Protein AF-K1E0R7-F1 (afdb_monomer)

Sequence (135 aa):
MTDTAAACTSALRDEGREVHLMALSPGPDPLARRALRAVEATDGLLLLTAPGLLARLDPRGGTLADAGTALRYKGISTGVVLAADPTTPGTLHAVALHSEVLRHRELPLLGTLALSAGPQGLSWLLPEEWETMTA

Solvent-accessible surface area (backbone atoms only — not comparable to full-atom values): 8083 Å² total; per-residue (Å²): 115,74,62,58,60,51,51,54,48,49,56,43,42,76,73,70,42,57,66,47,80,44,78,56,67,68,44,87,58,58,38,42,60,54,50,49,54,51,51,76,73,45,82,71,46,76,47,79,44,58,100,39,61,78,40,62,27,18,86,87,54,37,20,56,57,52,24,46,34,48,39,40,77,71,71,40,93,60,68,41,71,47,78,39,41,79,72,45,88,64,37,68,58,50,50,55,52,50,51,51,57,28,55,76,54,74,34,47,73,78,48,73,46,78,49,75,75,57,76,79,61,40,64,89,77,48,69,84,77,64,75,75,77,81,120

Secondary structure (DSSP, 8-state):
-HHHHHHHHHHHHHTT--EEEEE----SS-HHHHHHHHHHT-SSEEEEE-S-TT---STT---HHHHHHHHHHTT----EEEEE-TTSTTHHHHHHHHHHHHHHTT--EEEEEE---SGGGGTTTS-GGGTTS--

Mean predicted aligned error: 8.51 Å

pLDDT: mean 83.47, std 16.07, range [41.0, 95.56]

Organism: NCBI:txid1210046

Structure (mmCIF, N/CA/C/O backbone):
data_AF-K1E0R7-F1
#
_entry.id   AF-K1E0R7-F1
#
loop_
_atom_site.group_PDB
_atom_site.id
_atom_site.type_symbol
_atom_site.label_atom_id
_atom_site.label_alt_id
_atom_site.label_comp_id
_atom_site.label_asym_id
_atom_site.label_entity_id
_atom_site.label_seq_id
_atom_site.pdbx_PDB_ins_code
_atom_site.Cartn_x
_atom_site.Cartn_y
_atom_site.Cartn_z
_atom_site.occupancy
_atom_site.B_iso_or_equiv
_atom_site.auth_seq_id
_atom_site.auth_comp_id
_atom_site.auth_asym_id
_atom_site.auth_atom_id
_atom_site.pdbx_PDB_model_num
ATOM 1 N N . MET A 1 1 ? 10.903 10.984 -4.744 1.00 47.94 1 MET A N 1
ATOM 2 C CA . MET A 1 1 ? 9.773 10.244 -4.126 1.00 47.94 1 MET A CA 1
ATOM 3 C C . MET A 1 1 ? 9.406 10.734 -2.724 1.00 47.94 1 MET A C 1
ATOM 5 O O . MET A 1 1 ? 8.218 10.771 -2.436 1.00 47.94 1 MET A O 1
ATOM 9 N N . THR A 1 2 ? 10.359 11.133 -1.8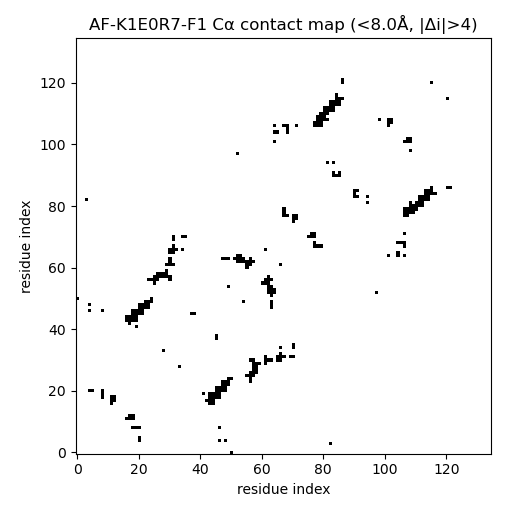66 1.00 52.03 2 THR A N 1
ATOM 10 C CA . THR A 1 2 ? 10.078 11.732 -0.536 1.00 52.03 2 THR A CA 1
ATOM 11 C C . THR A 1 2 ? 9.177 12.971 -0.615 1.00 52.03 2 THR A C 1
ATOM 13 O O . THR A 1 2 ? 8.356 13.194 0.268 1.00 52.03 2 THR A O 1
ATOM 16 N N . ASP A 1 3 ? 9.270 13.709 -1.721 1.00 66.25 3 ASP A N 1
ATOM 17 C CA . ASP A 1 3 ? 8.495 14.925 -1.978 1.00 66.25 3 ASP A CA 1
ATOM 18 C C . ASP A 1 3 ? 6.977 14.695 -2.048 1.00 66.25 3 ASP A C 1
ATOM 20 O O . ASP A 1 3 ? 6.193 15.449 -1.484 1.00 66.25 3 ASP A O 1
ATOM 24 N N . THR A 1 4 ? 6.528 13.609 -2.683 1.00 72.19 4 THR A N 1
ATOM 25 C CA . THR A 1 4 ? 5.094 13.377 -2.921 1.00 72.19 4 THR A CA 1
ATOM 26 C C . THR A 1 4 ? 4.343 13.024 -1.649 1.00 72.19 4 THR A C 1
ATOM 28 O O . THR A 1 4 ? 3.246 13.524 -1.413 1.00 72.19 4 THR A O 1
ATOM 31 N N . ALA A 1 5 ? 4.927 12.154 -0.822 1.00 76.25 5 ALA A N 1
ATOM 32 C CA . ALA A 1 5 ? 4.306 11.757 0.434 1.00 76.25 5 ALA A CA 1
ATOM 33 C C . ALA A 1 5 ? 4.241 12.946 1.406 1.00 76.25 5 ALA A C 1
ATOM 35 O O . ALA A 1 5 ? 3.229 13.128 2.081 1.00 76.25 5 ALA A O 1
ATOM 36 N N . ALA A 1 6 ? 5.278 13.791 1.421 1.00 78.00 6 ALA A N 1
ATOM 37 C CA . ALA A 1 6 ? 5.287 15.035 2.183 1.00 78.00 6 ALA A CA 1
ATOM 38 C C . ALA A 1 6 ? 4.220 16.025 1.681 1.00 78.00 6 ALA A C 1
ATOM 40 O O . ALA A 1 6 ? 3.448 16.533 2.492 1.00 78.00 6 ALA A O 1
ATOM 41 N N . ALA A 1 7 ? 4.102 16.223 0.364 1.00 80.62 7 ALA A N 1
ATOM 42 C CA . ALA A 1 7 ? 3.083 17.087 -0.234 1.00 80.62 7 ALA A CA 1
ATOM 43 C C . ALA A 1 7 ? 1.652 16.604 0.063 1.00 80.62 7 ALA A C 1
ATOM 45 O O . ALA A 1 7 ? 0.815 17.398 0.485 1.00 80.62 7 ALA A O 1
ATOM 46 N N . CYS A 1 8 ? 1.382 15.298 -0.064 1.00 79.19 8 CYS A N 1
ATOM 47 C CA . CYS A 1 8 ? 0.083 14.720 0.304 1.00 79.19 8 CYS A CA 1
ATOM 48 C C . CYS A 1 8 ? -0.217 14.922 1.793 1.00 79.19 8 CYS A C 1
ATOM 50 O O . CYS A 1 8 ? -1.336 15.265 2.160 1.00 79.19 8 CYS A O 1
ATOM 52 N N . THR A 1 9 ? 0.789 14.737 2.651 1.00 85.12 9 THR A N 1
ATOM 53 C CA . THR A 1 9 ? 0.643 14.956 4.095 1.00 85.12 9 THR A CA 1
ATOM 54 C C . THR A 1 9 ? 0.320 16.418 4.402 1.00 85.12 9 THR A C 1
ATOM 56 O O . THR A 1 9 ? -0.544 16.674 5.233 1.00 85.12 9 THR A O 1
ATOM 59 N N . SER A 1 10 ? 0.978 17.369 3.729 1.00 84.38 10 SER A N 1
ATOM 60 C CA . SER A 1 10 ? 0.691 18.801 3.878 1.00 84.38 10 SER A CA 1
ATOM 61 C C . SER A 1 10 ? -0.739 19.124 3.462 1.00 84.38 10 SER A C 1
ATOM 63 O O . SER A 1 10 ? -1.488 19.656 4.269 1.00 84.38 10 SER A O 1
ATOM 65 N N . ALA A 1 11 ? -1.147 18.710 2.258 1.00 85.75 11 ALA A N 1
ATOM 66 C CA . ALA A 1 11 ? -2.484 18.987 1.737 1.00 85.75 11 ALA A CA 1
ATOM 67 C C . ALA A 1 11 ? -3.592 18.438 2.652 1.00 85.75 11 ALA A C 1
ATOM 69 O O . ALA A 1 11 ? -4.563 19.127 2.946 1.00 85.75 11 ALA A O 1
ATOM 70 N N . LEU A 1 12 ? -3.425 17.217 3.170 1.00 86.56 12 LEU A N 1
ATOM 71 C CA . LEU A 1 12 ? -4.405 16.628 4.083 1.00 86.56 12 LEU A CA 1
ATOM 72 C C . LEU A 1 12 ? -4.444 17.340 5.443 1.00 86.56 12 LEU A C 1
ATOM 74 O O . LEU A 1 12 ? -5.511 17.458 6.045 1.00 86.56 12 LEU A O 1
ATOM 78 N N . ARG A 1 13 ? -3.301 17.830 5.933 1.00 89.25 13 ARG A N 1
ATOM 79 C CA . ARG A 1 13 ? -3.253 18.638 7.160 1.00 89.25 13 ARG A CA 1
ATOM 80 C C . ARG A 1 13 ? -3.910 19.999 6.972 1.00 89.25 13 ARG A C 1
ATOM 82 O O . ARG A 1 13 ? -4.595 20.446 7.887 1.00 89.25 13 ARG A O 1
ATOM 89 N N . ASP A 1 14 ? -3.763 20.610 5.800 1.00 91.00 14 ASP A N 1
ATOM 90 C CA . ASP A 1 14 ? -4.430 21.870 5.457 1.00 91.00 14 ASP A CA 1
ATOM 91 C C . ASP A 1 14 ? -5.963 21.706 5.420 1.00 91.00 14 ASP A C 1
ATOM 93 O O . ASP A 1 14 ? -6.699 22.620 5.787 1.00 91.00 14 ASP A O 1
ATOM 97 N N . GLU A 1 15 ? -6.460 20.508 5.092 1.00 91.25 15 GLU A N 1
ATOM 98 C CA . GLU A 1 15 ? -7.877 20.124 5.226 1.00 91.25 15 GLU A CA 1
ATOM 99 C C . GLU A 1 15 ? -8.309 19.801 6.675 1.00 91.25 15 GLU A C 1
ATOM 101 O O . GLU A 1 15 ? -9.442 19.374 6.916 1.00 91.25 15 GLU A O 1
ATOM 106 N N . GLY A 1 16 ? -7.421 19.969 7.659 1.00 89.12 16 GLY A N 1
ATOM 107 C CA . GLY A 1 16 ? -7.689 19.682 9.068 1.00 89.12 16 GLY A CA 1
ATOM 108 C C . GLY A 1 16 ? -7.712 18.190 9.414 1.00 89.12 16 GLY A C 1
ATOM 109 O O . GLY A 1 16 ? -8.248 17.814 10.458 1.00 89.12 16 GLY A O 1
ATOM 110 N N . ARG A 1 17 ? -7.160 17.314 8.560 1.00 88.81 17 ARG A N 1
ATOM 111 C CA . ARG A 1 17 ? -7.029 15.882 8.867 1.00 88.81 17 ARG A CA 1
ATOM 112 C C . ARG A 1 17 ? -5.796 15.632 9.726 1.00 88.81 17 ARG A C 1
ATOM 114 O O . ARG A 1 17 ? -4.698 16.097 9.422 1.00 88.81 17 ARG A O 1
ATOM 121 N N . GLU A 1 18 ? -5.958 14.807 10.754 1.00 91.62 18 GLU A N 1
ATOM 122 C CA . GLU A 1 18 ? -4.819 14.253 11.476 1.00 91.62 18 GLU A CA 1
ATOM 123 C C . GLU A 1 18 ? -4.140 13.183 10.612 1.00 91.62 18 GLU A C 1
ATOM 125 O O . GLU A 1 18 ? -4.711 12.121 10.341 1.00 91.62 18 GLU A O 1
ATOM 130 N N . VAL A 1 19 ? -2.937 13.505 10.126 1.00 91.62 19 VAL A N 1
ATOM 131 C CA . VAL A 1 19 ? -2.157 12.639 9.237 1.00 91.62 19 VAL A CA 1
ATOM 132 C C . VAL A 1 19 ? -0.734 12.481 9.742 1.00 91.62 19 VAL A C 1
ATOM 134 O O . VAL A 1 19 ? -0.017 13.460 9.991 1.00 91.62 19 VAL A O 1
ATOM 137 N N . HIS A 1 20 ? -0.304 11.227 9.803 1.00 91.44 20 HIS A N 1
ATOM 138 C CA . HIS A 1 20 ? 1.028 10.805 10.203 1.00 91.44 20 HIS A CA 1
ATOM 139 C C . HIS A 1 20 ? 1.728 10.165 9.009 1.00 91.44 20 HIS A C 1
ATOM 141 O O . HIS A 1 20 ? 1.163 9.310 8.334 1.00 91.44 20 HIS A O 1
ATOM 147 N N . LEU A 1 21 ? 2.959 10.586 8.727 1.00 90.12 21 LEU A N 1
ATOM 148 C CA . LEU A 1 21 ? 3.772 10.033 7.646 1.00 90.12 21 LEU A CA 1
ATOM 149 C C . LEU A 1 21 ? 4.892 9.187 8.242 1.00 90.12 21 LEU A C 1
ATOM 151 O O . LEU A 1 21 ? 5.687 9.681 9.03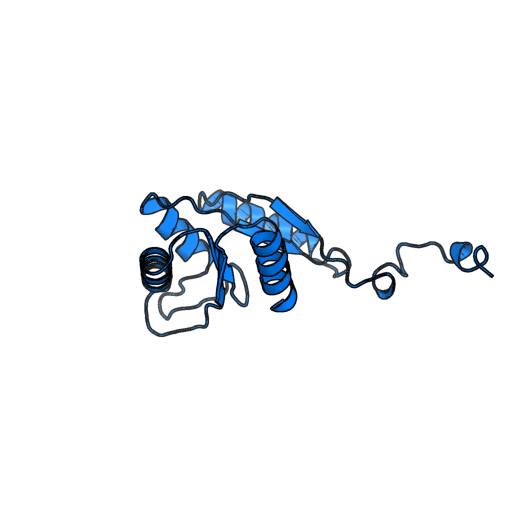9 1.00 90.12 21 LEU A O 1
ATOM 155 N N . MET A 1 22 ? 4.997 7.935 7.804 1.00 91.06 22 MET A N 1
ATOM 156 C CA . MET A 1 22 ? 6.066 7.032 8.209 1.00 91.06 22 MET A CA 1
ATOM 157 C C . MET A 1 22 ? 6.762 6.429 6.989 1.00 91.06 22 MET A C 1
ATOM 159 O O . MET A 1 22 ? 6.166 5.704 6.190 1.00 91.06 22 MET A O 1
ATOM 163 N N . ALA A 1 23 ? 8.063 6.696 6.878 1.00 89.69 23 ALA A N 1
ATOM 164 C CA . ALA A 1 23 ? 8.928 6.038 5.911 1.00 89.69 23 ALA A CA 1
ATOM 165 C C . ALA A 1 23 ? 9.421 4.694 6.460 1.00 89.69 23 ALA A C 1
ATOM 167 O O . ALA A 1 23 ? 10.053 4.616 7.514 1.00 89.69 23 ALA A O 1
ATOM 168 N N . LEU A 1 24 ? 9.130 3.623 5.730 1.00 87.62 24 LEU A N 1
ATOM 169 C CA . LEU A 1 24 ? 9.527 2.267 6.062 1.00 87.62 24 LEU A CA 1
ATOM 170 C C . LEU A 1 24 ? 10.847 1.932 5.372 1.00 87.62 24 LEU A C 1
ATOM 172 O O . LEU A 1 24 ? 10.932 1.830 4.149 1.00 87.62 24 LEU A O 1
ATOM 176 N N . SER A 1 25 ? 11.866 1.703 6.192 1.00 87.94 25 SER A N 1
ATOM 177 C CA . SER A 1 25 ? 13.162 1.184 5.754 1.00 87.94 25 SER A CA 1
ATOM 178 C C . SER A 1 25 ? 13.261 -0.326 5.991 1.00 87.94 25 SER A C 1
ATOM 180 O O . SER A 1 25 ? 12.585 -0.836 6.901 1.00 87.94 25 SER A O 1
ATOM 182 N N . PRO A 1 26 ? 14.116 -1.042 5.233 1.00 92.38 26 PRO A N 1
ATOM 183 C CA . PRO A 1 26 ? 14.451 -2.429 5.523 1.00 92.38 26 PRO A CA 1
ATOM 184 C C . PRO A 1 26 ? 14.877 -2.610 6.982 1.00 92.38 26 PRO A C 1
ATOM 186 O O . PRO A 1 26 ? 15.612 -1.788 7.526 1.00 92.38 26 PRO A O 1
ATOM 189 N N . GLY A 1 27 ? 14.399 -3.667 7.629 1.00 90.88 27 GLY A N 1
ATOM 190 C CA . GLY A 1 27 ? 14.710 -3.945 9.028 1.00 90.88 27 GLY A CA 1
ATOM 191 C C . GLY A 1 27 ? 14.539 -5.422 9.374 1.00 90.88 27 GLY A C 1
ATOM 192 O O . GLY A 1 27 ? 13.996 -6.170 8.570 1.00 90.88 27 GLY A O 1
ATOM 193 N N . PRO A 1 28 ? 15.001 -5.859 10.556 1.00 91.81 28 PRO A N 1
ATOM 194 C CA . PRO A 1 28 ? 15.011 -7.277 10.928 1.00 91.81 28 PRO A CA 1
ATOM 195 C C . PRO A 1 28 ? 13.619 -7.825 11.284 1.00 91.81 28 PRO A C 1
ATOM 197 O O . PRO A 1 28 ? 13.366 -9.021 11.147 1.00 91.81 28 PRO A O 1
ATOM 200 N N . ASP A 1 29 ? 12.715 -6.955 11.735 1.00 93.69 29 ASP A N 1
ATOM 201 C CA . ASP A 1 29 ? 11.366 -7.316 12.165 1.00 93.69 29 ASP A CA 1
ATOM 202 C C . ASP A 1 29 ? 10.402 -7.480 10.978 1.00 93.69 29 ASP A C 1
ATOM 204 O O . ASP A 1 29 ? 10.452 -6.666 10.051 1.00 93.69 29 ASP A O 1
ATOM 208 N N . PRO A 1 30 ? 9.440 -8.427 11.046 1.00 94.62 30 PRO A N 1
ATOM 209 C CA . PRO A 1 30 ? 8.399 -8.568 10.034 1.00 94.62 30 PRO A CA 1
ATOM 210 C C . PRO A 1 30 ? 7.660 -7.253 9.777 1.00 94.62 30 PRO A C 1
ATOM 212 O O . PRO A 1 30 ? 7.135 -6.625 10.707 1.00 94.62 30 PRO A O 1
ATOM 215 N N . LEU A 1 31 ? 7.562 -6.864 8.508 1.00 94.56 31 LEU A N 1
ATOM 216 C CA . LEU A 1 31 ? 7.021 -5.572 8.109 1.00 94.56 31 LEU A CA 1
ATOM 217 C C . LEU A 1 31 ? 5.560 -5.397 8.532 1.00 94.56 31 LEU A C 1
ATOM 219 O O . LEU A 1 31 ? 5.202 -4.351 9.065 1.00 94.56 31 LEU A O 1
ATOM 223 N N . ALA A 1 32 ? 4.737 -6.438 8.387 1.00 93.19 32 ALA A N 1
ATOM 224 C CA . ALA A 1 32 ? 3.342 -6.422 8.827 1.00 93.19 32 ALA A CA 1
ATOM 225 C C . ALA A 1 32 ? 3.199 -6.089 10.324 1.00 93.19 32 ALA A C 1
ATOM 227 O O . ALA A 1 32 ? 2.307 -5.341 10.715 1.00 93.19 32 ALA A O 1
ATOM 228 N N . ARG A 1 33 ? 4.109 -6.592 11.173 1.00 94.56 33 ARG A N 1
ATOM 229 C CA . ARG A 1 33 ? 4.103 -6.294 12.614 1.00 94.56 33 ARG A CA 1
ATOM 230 C C . ARG A 1 33 ? 4.520 -4.852 12.889 1.00 94.56 33 ARG A C 1
ATOM 232 O O . ARG A 1 33 ? 3.966 -4.218 13.779 1.00 94.56 33 ARG A O 1
ATOM 239 N N . ARG A 1 34 ? 5.495 -4.331 12.142 1.00 94.38 34 ARG A N 1
ATOM 240 C CA . ARG A 1 34 ? 5.909 -2.924 12.241 1.00 94.38 34 ARG A CA 1
ATOM 241 C C . ARG A 1 34 ? 4.779 -1.985 11.821 1.00 94.38 34 ARG A C 1
ATOM 243 O O . ARG A 1 34 ? 4.511 -1.038 12.546 1.00 94.38 34 ARG A O 1
ATOM 250 N N . ALA A 1 35 ? 4.099 -2.288 10.716 1.00 94.44 35 ALA A N 1
ATOM 251 C CA . ALA A 1 35 ? 2.949 -1.525 10.243 1.00 94.44 35 ALA A CA 1
ATOM 252 C C . ALA A 1 35 ? 1.789 -1.557 11.248 1.00 94.44 35 ALA A C 1
ATOM 254 O O . ALA A 1 35 ? 1.225 -0.512 11.544 1.00 94.44 35 ALA A O 1
ATOM 255 N N . LEU A 1 36 ? 1.486 -2.722 11.834 1.00 94.81 36 LEU A N 1
ATOM 256 C CA . LEU A 1 36 ? 0.452 -2.831 12.865 1.00 94.81 36 LEU A CA 1
ATOM 257 C C . LEU A 1 36 ? 0.771 -1.963 14.089 1.00 94.81 36 LEU A C 1
ATOM 259 O O . LEU A 1 36 ? -0.066 -1.170 14.493 1.00 94.81 36 LEU A O 1
ATOM 263 N N . ARG A 1 37 ? 1.999 -2.046 14.619 1.00 94.50 37 ARG A N 1
ATOM 264 C CA . ARG A 1 37 ? 2.429 -1.204 15.750 1.00 94.50 37 ARG A CA 1
ATOM 265 C C . ARG A 1 37 ? 2.364 0.288 15.429 1.00 94.50 37 ARG A C 1
ATOM 267 O O . ARG A 1 37 ? 2.048 1.084 16.300 1.00 94.50 37 ARG A O 1
ATOM 274 N N . ALA A 1 38 ? 2.680 0.663 14.191 1.00 93.44 38 ALA A N 1
ATOM 275 C CA . ALA A 1 38 ? 2.572 2.046 13.749 1.00 93.44 38 ALA A CA 1
ATOM 276 C C . ALA A 1 38 ? 1.114 2.522 13.744 1.00 93.44 38 ALA A C 1
ATOM 278 O O . ALA A 1 38 ? 0.843 3.609 14.239 1.00 93.44 38 ALA A O 1
ATOM 279 N N . VAL A 1 39 ? 0.185 1.699 13.243 1.00 94.56 39 VAL A N 1
ATOM 280 C CA . VAL A 1 39 ? -1.252 2.008 13.282 1.00 94.56 39 VAL A CA 1
ATOM 281 C C . VAL A 1 39 ? -1.764 2.080 14.721 1.00 94.56 39 VAL A C 1
ATOM 283 O O . VAL A 1 39 ? -2.467 3.020 15.052 1.00 94.56 39 VAL A O 1
ATOM 286 N N . GLU A 1 40 ? -1.379 1.146 15.593 1.00 93.88 40 GLU A N 1
ATOM 287 C CA . GLU A 1 40 ? -1.775 1.156 17.014 1.00 93.88 40 GLU A CA 1
A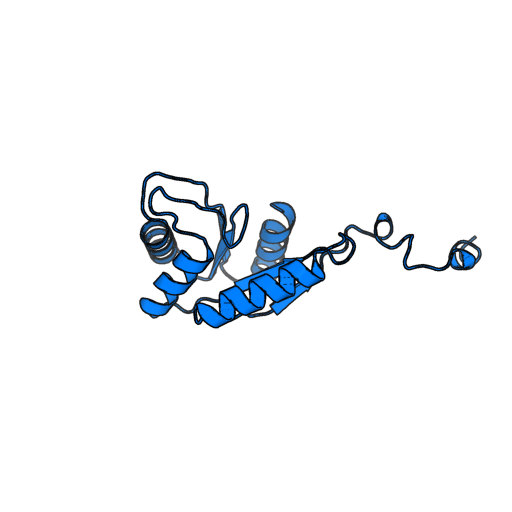TOM 288 C C . GLU A 1 40 ? -1.281 2.401 17.768 1.00 93.88 40 GLU A C 1
ATOM 290 O O . GLU A 1 40 ? -1.908 2.819 18.736 1.00 93.88 40 GLU A O 1
ATOM 295 N N . ALA A 1 41 ? -0.161 2.985 17.338 1.00 92.75 41 ALA A N 1
ATOM 296 C CA . ALA A 1 41 ? 0.407 4.201 17.915 1.00 92.75 41 ALA A CA 1
ATOM 297 C C . ALA A 1 41 ? -0.100 5.495 17.252 1.00 92.75 41 ALA A C 1
ATOM 299 O O . ALA A 1 41 ? 0.380 6.573 17.600 1.00 92.75 41 ALA A O 1
ATOM 300 N N . THR A 1 42 ? -0.998 5.393 16.270 1.00 92.19 42 THR A N 1
ATOM 301 C CA . THR A 1 42 ? -1.459 6.524 15.466 1.00 92.19 42 THR A CA 1
ATOM 302 C C . THR A 1 42 ? -2.959 6.716 15.620 1.00 92.19 42 THR A C 1
ATOM 304 O O . THR A 1 42 ? -3.744 5.864 15.208 1.00 92.19 42 THR A O 1
ATOM 307 N N . ASP A 1 43 ? -3.355 7.887 16.105 1.00 88.94 43 ASP A N 1
ATOM 308 C CA . ASP A 1 43 ? -4.721 8.370 15.966 1.00 88.94 43 ASP A CA 1
ATOM 309 C C . ASP A 1 43 ? -4.862 9.057 14.591 1.00 88.94 43 ASP A C 1
ATOM 311 O O . ASP A 1 43 ? -4.061 9.910 14.206 1.00 88.94 43 ASP A O 1
ATOM 315 N N . GLY A 1 44 ? -5.839 8.630 13.785 1.00 89.00 44 GLY A N 1
ATOM 316 C CA . GLY A 1 44 ? -6.092 9.199 12.454 1.00 89.00 44 GLY A CA 1
ATOM 317 C C . GLY A 1 44 ? -5.443 8.451 11.281 1.00 89.00 44 GLY A C 1
ATOM 318 O O . GLY A 1 44 ? -5.347 7.223 11.268 1.00 89.00 44 GLY A O 1
ATOM 319 N N . LEU A 1 45 ? -5.089 9.186 10.219 1.00 91.25 45 LEU A N 1
ATOM 320 C CA . LEU A 1 45 ? -4.609 8.607 8.960 1.00 91.25 45 LEU A CA 1
ATOM 321 C C . LEU A 1 45 ? -3.094 8.375 9.003 1.00 91.25 45 LEU A C 1
ATOM 323 O O . LEU A 1 45 ? -2.317 9.318 9.129 1.00 91.25 45 LEU A O 1
ATOM 327 N N . LEU A 1 46 ? -2.664 7.131 8.791 1.00 93.25 46 LEU A N 1
ATOM 328 C CA . LEU A 1 46 ? -1.252 6.781 8.646 1.00 93.25 46 LEU A CA 1
ATOM 329 C C . LEU A 1 46 ? -0.881 6.581 7.170 1.00 93.25 46 LEU A C 1
ATOM 331 O O . LEU A 1 46 ? -1.344 5.645 6.517 1.00 93.25 46 LEU A O 1
ATOM 335 N N . LEU A 1 47 ? 0.008 7.427 6.655 1.00 92.19 47 LEU A N 1
ATOM 336 C CA . LEU A 1 47 ? 0.634 7.283 5.346 1.00 92.19 47 LEU A CA 1
ATOM 337 C C . LEU A 1 47 ? 1.949 6.512 5.485 1.00 92.19 47 LEU A C 1
ATOM 339 O O . LEU A 1 47 ? 2.915 6.995 6.075 1.00 92.19 47 LEU A O 1
ATOM 343 N N . LEU A 1 48 ? 1.994 5.314 4.907 1.00 91.00 48 LEU A N 1
ATOM 344 C CA . LEU A 1 48 ? 3.201 4.495 4.834 1.00 91.00 48 LEU A CA 1
ATOM 345 C C . LEU A 1 48 ? 3.873 4.681 3.473 1.00 91.00 48 LEU A C 1
ATOM 347 O O . LEU A 1 48 ? 3.250 4.471 2.434 1.00 91.00 48 LEU A O 1
ATOM 351 N N . THR A 1 49 ? 5.157 5.034 3.475 1.00 89.31 49 THR A N 1
ATOM 352 C CA . THR A 1 49 ? 5.965 5.144 2.252 1.00 89.31 49 THR A CA 1
ATOM 353 C C . THR A 1 49 ? 7.169 4.212 2.300 1.00 89.31 49 THR A C 1
ATOM 355 O O . THR A 1 49 ? 7.706 3.931 3.369 1.00 89.31 49 THR A O 1
ATOM 358 N N . ALA A 1 50 ? 7.590 3.709 1.143 1.00 86.81 50 ALA A N 1
ATOM 359 C CA . ALA A 1 50 ? 8.740 2.826 0.985 1.00 86.81 50 ALA A CA 1
ATOM 360 C C . ALA A 1 50 ? 9.433 3.094 -0.364 1.00 86.81 50 ALA A C 1
ATOM 362 O O . ALA A 1 50 ? 8.811 3.679 -1.255 1.00 86.81 50 ALA A O 1
ATOM 363 N N . PRO A 1 51 ? 10.680 2.623 -0.567 1.00 81.56 51 PRO A N 1
ATOM 364 C CA . PRO A 1 51 ? 11.384 2.755 -1.848 1.00 81.56 51 PRO A CA 1
ATOM 365 C C . PRO A 1 51 ? 10.641 2.140 -3.046 1.00 81.56 51 PRO A C 1
ATOM 367 O O . PRO A 1 51 ? 10.886 2.522 -4.184 1.00 81.56 51 PRO A O 1
ATOM 370 N N . GLY A 1 52 ? 9.732 1.192 -2.801 1.00 85.81 52 GLY A N 1
ATOM 371 C CA . GLY A 1 52 ? 8.851 0.626 -3.815 1.00 85.81 52 GLY A CA 1
ATOM 372 C C . GLY A 1 52 ? 7.780 -0.269 -3.197 1.00 85.81 52 GLY A C 1
ATOM 373 O O . GLY A 1 52 ? 7.964 -0.802 -2.102 1.00 85.81 52 GLY A O 1
ATOM 374 N N . LEU A 1 53 ? 6.671 -0.463 -3.916 1.00 90.00 53 LEU A N 1
ATOM 375 C CA . LEU A 1 53 ? 5.529 -1.262 -3.452 1.00 90.00 53 LEU A CA 1
ATOM 376 C C . LEU A 1 53 ? 5.921 -2.713 -3.123 1.00 90.00 53 LEU A C 1
ATOM 378 O O . LEU A 1 53 ? 5.449 -3.278 -2.138 1.00 90.00 53 LEU A O 1
ATOM 382 N N . LEU A 1 54 ? 6.804 -3.286 -3.946 1.00 92.44 54 LEU A N 1
ATOM 383 C CA . LEU A 1 54 ? 7.290 -4.666 -3.854 1.00 92.44 54 LEU A CA 1
ATOM 384 C C . LEU A 1 54 ? 8.743 -4.769 -3.375 1.00 92.44 54 LEU A C 1
ATOM 386 O O . LEU A 1 54 ? 9.357 -5.834 -3.463 1.00 92.44 54 LEU A O 1
ATOM 390 N N . ALA A 1 55 ? 9.312 -3.669 -2.877 1.00 92.44 55 ALA A N 1
ATOM 391 C CA . ALA A 1 55 ? 10.635 -3.708 -2.274 1.00 92.44 55 ALA A CA 1
ATOM 392 C C . ALA A 1 55 ? 10.598 -4.613 -1.036 1.00 92.44 55 ALA A C 1
ATOM 394 O O . ALA A 1 55 ? 9.685 -4.512 -0.215 1.00 92.44 55 ALA A O 1
ATOM 395 N N . ARG A 1 56 ? 11.591 -5.497 -0.897 1.00 94.94 56 ARG A N 1
ATOM 396 C CA . ARG A 1 56 ? 11.736 -6.337 0.297 1.00 94.94 56 ARG A CA 1
ATOM 397 C C . ARG A 1 56 ? 12.221 -5.471 1.455 1.00 94.94 56 ARG A C 1
ATOM 399 O O . ARG A 1 56 ? 13.292 -4.872 1.369 1.00 94.94 56 ARG A O 1
ATOM 406 N N . LEU A 1 57 ? 11.437 -5.412 2.526 1.00 94.31 57 LEU A N 1
ATOM 407 C CA . LEU A 1 57 ? 11.700 -4.577 3.702 1.00 94.31 57 LEU A CA 1
ATOM 408 C C . LEU A 1 57 ? 11.953 -5.398 4.975 1.00 94.31 57 LEU A C 1
ATOM 410 O O . LEU A 1 57 ? 12.228 -4.815 6.025 1.00 94.31 57 LEU A O 1
ATOM 414 N N . ASP A 1 58 ? 11.888 -6.726 4.897 1.00 94.81 58 ASP A N 1
ATOM 415 C CA . ASP A 1 58 ? 12.271 -7.627 5.983 1.00 94.81 58 ASP A CA 1
ATOM 416 C C . ASP A 1 58 ? 12.956 -8.911 5.458 1.00 94.81 58 ASP A C 1
ATOM 418 O O . ASP A 1 58 ? 12.890 -9.199 4.255 1.00 94.81 58 ASP A O 1
ATOM 422 N N . PRO A 1 59 ? 13.619 -9.709 6.324 1.00 94.00 59 PRO A N 1
ATOM 423 C CA . PRO A 1 59 ? 14.345 -10.915 5.915 1.00 94.00 59 PRO A CA 1
ATOM 424 C C . PRO A 1 59 ? 13.456 -12.029 5.351 1.00 94.00 59 PRO A C 1
ATOM 426 O O . PRO A 1 59 ? 13.956 -12.942 4.699 1.00 94.00 59 PRO A O 1
ATOM 429 N N . ARG A 1 60 ? 12.143 -11.977 5.604 1.00 94.12 60 ARG A N 1
ATOM 430 C CA . ARG A 1 60 ? 11.158 -12.927 5.067 1.00 94.12 60 ARG A CA 1
ATOM 431 C C . ARG A 1 60 ? 10.640 -12.495 3.695 1.00 94.12 60 ARG A C 1
ATOM 433 O O . ARG A 1 60 ? 9.844 -13.212 3.098 1.00 94.12 60 ARG A O 1
ATOM 440 N N . GLY A 1 61 ? 11.107 -11.354 3.191 1.00 93.94 61 GLY A N 1
ATOM 441 C CA . GLY A 1 61 ? 10.699 -10.793 1.913 1.00 93.94 61 GLY A CA 1
ATOM 442 C C . GLY A 1 61 ? 9.417 -9.968 1.982 1.00 93.94 61 GLY A C 1
ATOM 443 O O . GLY A 1 61 ? 8.864 -9.685 0.925 1.00 93.94 61 GLY A O 1
ATOM 444 N N . GLY A 1 62 ? 8.961 -9.572 3.174 1.00 94.44 62 GLY A N 1
ATOM 445 C CA . GLY A 1 62 ? 7.769 -8.744 3.333 1.00 94.44 62 GLY A CA 1
ATOM 446 C C . GLY A 1 62 ? 7.905 -7.389 2.638 1.00 94.44 62 GLY A C 1
ATOM 447 O O . GLY A 1 62 ? 8.934 -6.714 2.738 1.00 94.44 62 GLY A O 1
ATOM 448 N N . THR A 1 63 ? 6.852 -7.002 1.926 1.00 95.38 63 THR A N 1
ATOM 449 C CA . THR A 1 63 ? 6.766 -5.787 1.107 1.00 95.38 63 THR A CA 1
ATOM 450 C C . THR A 1 63 ? 5.680 -4.843 1.615 1.00 95.38 63 THR A C 1
ATOM 452 O O . THR A 1 63 ? 4.799 -5.248 2.376 1.00 95.38 63 THR A O 1
ATOM 455 N N . LEU A 1 64 ? 5.687 -3.584 1.166 1.00 93.94 64 LEU A N 1
ATOM 456 C CA . LEU A 1 64 ? 4.639 -2.625 1.533 1.00 93.94 64 LEU A CA 1
ATOM 457 C C . LEU A 1 64 ? 3.232 -3.136 1.169 1.00 93.94 64 LEU A C 1
ATOM 459 O O . LEU A 1 64 ? 2.292 -2.945 1.941 1.00 93.94 64 LEU A O 1
ATOM 463 N N . ALA A 1 65 ? 3.097 -3.846 0.045 1.00 94.56 65 ALA A N 1
ATOM 464 C CA . ALA A 1 65 ? 1.842 -4.490 -0.339 1.00 94.56 65 ALA A CA 1
ATOM 465 C C . ALA A 1 65 ? 1.397 -5.564 0.672 1.00 94.56 65 ALA A C 1
ATOM 467 O O . ALA A 1 65 ? 0.215 -5.648 1.013 1.00 94.56 65 ALA A O 1
ATOM 468 N N . ASP A 1 66 ? 2.335 -6.353 1.202 1.00 94.25 66 ASP A N 1
ATOM 469 C CA . ASP A 1 66 ? 2.035 -7.382 2.205 1.00 94.25 66 ASP A CA 1
ATOM 470 C C . ASP A 1 66 ? 1.656 -6.749 3.550 1.00 94.25 66 ASP A C 1
ATOM 472 O O . ASP A 1 66 ? 0.765 -7.245 4.240 1.00 94.25 66 ASP A O 1
ATOM 476 N N . ALA A 1 67 ? 2.274 -5.616 3.904 1.00 94.44 67 ALA A N 1
ATOM 477 C CA . ALA A 1 67 ? 1.879 -4.840 5.076 1.00 94.44 67 ALA A CA 1
ATOM 478 C C . ALA A 1 67 ? 0.432 -4.341 4.950 1.00 94.44 67 ALA A C 1
ATOM 480 O O . ALA A 1 67 ? -0.363 -4.5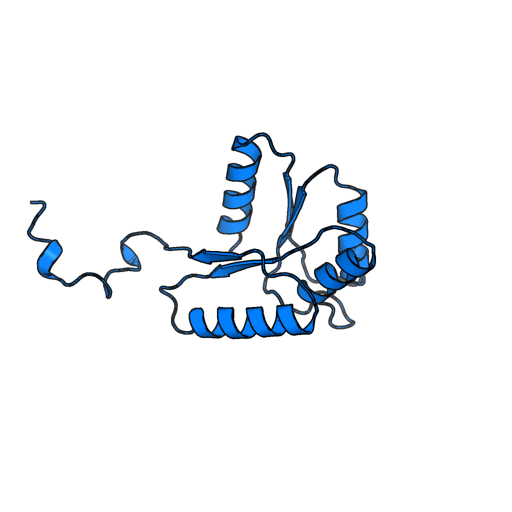59 5.861 1.00 94.44 67 ALA A O 1
ATOM 481 N N . GLY A 1 68 ? 0.066 -3.744 3.810 1.00 94.88 68 GLY A N 1
ATOM 482 C 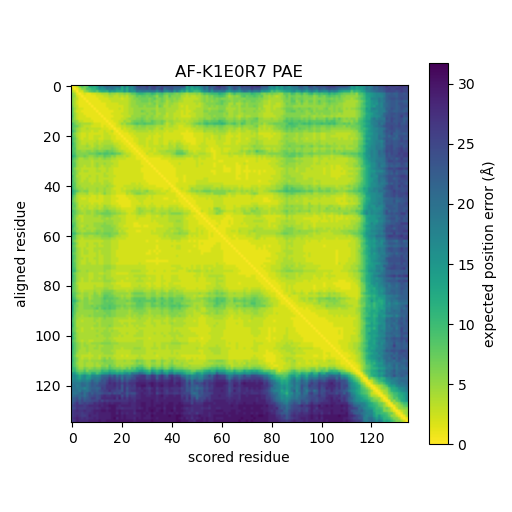CA . GLY A 1 68 ? -1.306 -3.293 3.562 1.00 94.88 68 GLY A CA 1
ATOM 483 C C . GLY A 1 68 ? -2.324 -4.437 3.595 1.00 94.88 68 GLY A C 1
ATOM 484 O O . GLY A 1 68 ? -3.388 -4.306 4.197 1.00 94.88 68 GLY A O 1
ATOM 485 N N . THR A 1 69 ? -1.968 -5.590 3.025 1.00 95.06 69 THR A N 1
ATOM 486 C CA . THR A 1 69 ? -2.801 -6.805 3.058 1.00 95.06 69 THR A CA 1
ATOM 487 C C . THR A 1 69 ? -3.006 -7.297 4.493 1.00 95.06 69 THR A C 1
ATOM 489 O O . THR A 1 69 ? -4.127 -7.598 4.903 1.00 95.06 69 THR A O 1
ATOM 492 N N . ALA A 1 70 ? -1.941 -7.323 5.299 1.00 94.38 70 ALA A N 1
ATOM 493 C CA . ALA A 1 70 ? -2.015 -7.732 6.697 1.00 94.38 70 ALA A CA 1
ATOM 494 C C . ALA A 1 70 ? -2.868 -6.778 7.550 1.00 94.38 70 ALA A C 1
ATOM 496 O O . ALA A 1 70 ? -3.627 -7.245 8.400 1.00 94.38 70 ALA A O 1
ATOM 497 N N . LEU A 1 71 ? -2.782 -5.465 7.313 1.00 95.31 71 LEU A N 1
ATOM 498 C CA . LEU A 1 71 ? -3.633 -4.474 7.978 1.00 95.31 71 LEU A CA 1
ATOM 499 C C . LEU A 1 71 ? -5.114 -4.699 7.634 1.00 95.31 71 LEU A C 1
ATOM 501 O O . LEU A 1 71 ? -5.941 -4.783 8.544 1.00 95.31 71 LEU A O 1
ATOM 505 N N . ARG A 1 72 ? -5.444 -4.927 6.354 1.00 94.62 72 ARG A N 1
ATOM 506 C CA . ARG A 1 72 ? -6.814 -5.281 5.940 1.00 94.62 72 ARG A CA 1
ATOM 507 C C . ARG A 1 72 ? -7.315 -6.558 6.598 1.00 94.62 72 ARG A C 1
ATOM 509 O O . ARG A 1 72 ? -8.444 -6.588 7.078 1.00 94.62 72 ARG A O 1
ATOM 516 N N . TYR A 1 73 ? -6.477 -7.592 6.670 1.00 93.75 73 TYR A N 1
ATOM 517 C CA . TYR A 1 73 ? -6.825 -8.839 7.353 1.00 93.75 73 TYR A CA 1
ATOM 518 C C . TYR A 1 73 ? -7.118 -8.627 8.849 1.00 93.75 73 TYR A C 1
ATOM 520 O O . TYR A 1 73 ? -7.916 -9.345 9.444 1.00 93.75 73 TYR A O 1
ATOM 528 N N . LYS A 1 74 ? -6.507 -7.609 9.467 1.00 94.44 74 LYS A N 1
ATOM 529 C CA . LYS A 1 74 ? -6.790 -7.179 10.844 1.00 94.44 74 LYS A CA 1
ATOM 530 C C . LYS A 1 74 ? -8.005 -6.253 10.973 1.00 94.44 74 LYS A C 1
ATOM 532 O O . LYS A 1 74 ? -8.275 -5.784 12.072 1.00 94.44 74 LYS A O 1
ATOM 537 N N . GLY A 1 75 ? -8.745 -6.016 9.891 1.00 95.00 75 GLY A N 1
ATOM 538 C CA . GLY A 1 75 ? -9.927 -5.153 9.876 1.00 95.00 75 GLY A CA 1
ATOM 539 C C . GLY A 1 75 ? -9.609 -3.659 9.792 1.00 95.00 75 GLY A C 1
ATOM 540 O O . GLY A 1 75 ? -10.512 -2.839 9.928 1.00 95.00 75 GLY A O 1
ATOM 541 N N . ILE A 1 76 ? -8.348 -3.287 9.557 1.00 95.12 76 ILE A N 1
ATOM 542 C CA . ILE A 1 76 ? -7.938 -1.889 9.414 1.00 95.12 76 ILE A CA 1
ATOM 543 C C . ILE A 1 76 ? -8.238 -1.452 7.979 1.00 95.12 76 ILE A C 1
ATOM 545 O O . ILE A 1 76 ? -7.828 -2.105 7.015 1.00 95.12 76 ILE A O 1
ATOM 549 N N . SER A 1 77 ? -8.964 -0.342 7.826 1.00 93.94 77 SER A N 1
ATOM 550 C CA . SER A 1 77 ? -9.230 0.241 6.509 1.00 93.94 77 SER A CA 1
ATOM 551 C C . SER A 1 77 ? -7.909 0.679 5.880 1.00 93.94 77 SER A C 1
ATOM 553 O O . SER A 1 77 ? -7.192 1.511 6.430 1.00 93.94 77 SER A O 1
ATOM 555 N N . THR A 1 78 ? -7.529 0.067 4.761 1.00 95.25 78 THR A N 1
ATOM 556 C CA . THR A 1 78 ? -6.238 0.319 4.110 1.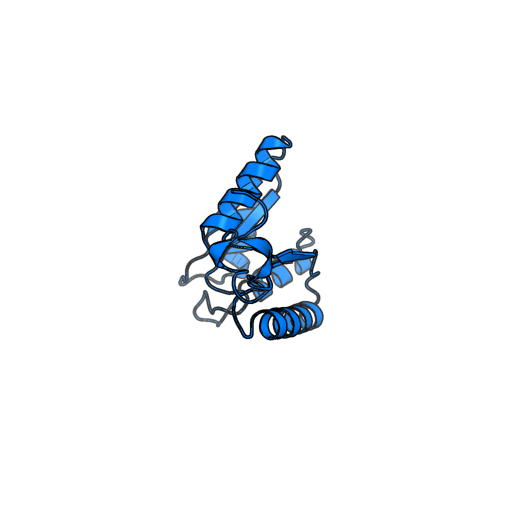00 95.25 78 THR A CA 1
ATOM 557 C C . THR A 1 78 ? -6.397 0.245 2.601 1.00 95.25 78 THR A C 1
ATOM 559 O O . THR A 1 78 ? -7.028 -0.675 2.079 1.00 95.25 78 THR A O 1
ATOM 562 N N . GLY A 1 79 ? -5.790 1.202 1.905 1.00 93.62 79 GLY A N 1
ATOM 563 C CA . GLY A 1 79 ? -5.722 1.252 0.453 1.00 93.62 79 GLY A CA 1
ATOM 564 C C . GLY A 1 79 ? -4.415 1.871 -0.019 1.00 93.62 79 GLY A C 1
ATOM 565 O O . GLY A 1 79 ? -3.631 2.382 0.780 1.00 93.62 79 GLY A O 1
ATOM 566 N N . VAL A 1 80 ? -4.167 1.782 -1.321 1.00 93.81 80 VAL A N 1
ATOM 567 C CA . VAL A 1 80 ? -2.927 2.249 -1.946 1.00 93.81 80 VAL A CA 1
ATOM 568 C C . VAL A 1 80 ? -3.233 3.364 -2.929 1.00 93.81 80 VAL A C 1
ATOM 570 O O . VAL A 1 80 ? -4.193 3.285 -3.691 1.00 93.81 80 VAL A O 1
ATOM 573 N N . VAL A 1 81 ? -2.382 4.384 -2.926 1.00 90.25 81 VAL A N 1
ATOM 574 C CA . VAL A 1 81 ? -2.326 5.410 -3.965 1.00 90.25 81 VAL A CA 1
ATOM 575 C C . VAL A 1 81 ? -1.001 5.243 -4.697 1.00 90.25 81 VAL A C 1
ATOM 577 O O . VAL A 1 81 ? 0.059 5.247 -4.070 1.00 90.25 81 VAL A O 1
ATOM 580 N N . LEU A 1 82 ? -1.050 5.060 -6.017 1.00 89.69 82 LEU A N 1
ATOM 581 C CA . LEU A 1 82 ? 0.158 4.942 -6.833 1.00 89.69 82 LEU A CA 1
ATOM 582 C C . LEU A 1 82 ? 0.585 6.323 -7.317 1.00 89.69 82 LEU A C 1
ATOM 584 O O . LEU A 1 82 ? -0.133 6.962 -8.075 1.00 89.69 82 LEU A O 1
ATOM 588 N N . ALA A 1 83 ? 1.760 6.773 -6.896 1.00 84.44 83 ALA A N 1
ATOM 589 C CA . ALA A 1 83 ? 2.381 7.972 -7.438 1.00 84.44 83 ALA A CA 1
ATOM 590 C C . ALA A 1 83 ? 3.221 7.608 -8.667 1.00 84.44 83 ALA A C 1
ATOM 592 O O . ALA A 1 83 ? 4.060 6.708 -8.606 1.00 84.44 83 ALA A O 1
ATOM 593 N N . ALA A 1 84 ? 2.981 8.299 -9.774 1.00 84.88 84 ALA A N 1
ATOM 594 C CA . ALA A 1 84 ? 3.535 7.978 -11.076 1.00 84.88 84 ALA A CA 1
ATOM 595 C C . ALA A 1 84 ? 3.906 9.259 -11.822 1.00 84.88 84 ALA A C 1
ATOM 597 O O . ALA A 1 84 ? 3.092 10.167 -11.929 1.00 84.88 84 ALA A O 1
ATOM 598 N N . ASP A 1 85 ? 5.117 9.319 -12.367 1.00 83.38 85 ASP A N 1
ATOM 599 C CA . ASP A 1 85 ? 5.506 10.371 -13.303 1.00 83.38 85 ASP A CA 1
ATOM 600 C C . ASP A 1 85 ? 5.204 9.917 -14.745 1.00 83.38 85 ASP A C 1
ATOM 602 O O . ASP A 1 85 ? 5.898 9.027 -15.256 1.00 83.38 85 ASP A O 1
ATOM 606 N N . PRO A 1 86 ? 4.174 10.480 -15.409 1.00 77.19 86 PRO A N 1
ATOM 607 C CA . PRO A 1 86 ? 3.786 10.075 -16.756 1.00 77.19 86 PRO A CA 1
ATOM 608 C C . PRO A 1 86 ? 4.833 10.443 -17.816 1.00 77.19 86 PRO A C 1
ATOM 610 O O . PRO A 1 86 ? 4.790 9.887 -18.911 1.00 77.19 86 PRO A O 1
ATOM 613 N N . THR A 1 87 ? 5.768 11.348 -17.508 1.00 80.44 87 THR A N 1
ATOM 614 C CA . THR A 1 87 ? 6.845 11.755 -18.422 1.00 80.44 87 THR A CA 1
ATOM 615 C C . THR A 1 87 ? 7.989 10.742 -18.451 1.00 80.44 87 THR A C 1
ATOM 617 O O . THR A 1 87 ? 8.743 10.686 -19.419 1.00 80.44 87 THR A O 1
ATOM 620 N N . THR A 1 88 ? 8.093 9.890 -17.426 1.00 81.69 88 THR A N 1
ATOM 621 C CA . THR A 1 88 ? 9.101 8.830 -17.366 1.00 81.69 88 THR A CA 1
ATOM 622 C C . THR A 1 88 ? 8.652 7.622 -18.208 1.00 81.69 88 THR A C 1
ATOM 624 O O . THR A 1 88 ? 7.611 7.015 -17.918 1.00 81.69 88 THR A O 1
ATOM 627 N N . PRO A 1 89 ? 9.421 7.215 -19.241 1.00 83.75 89 PRO A N 1
ATOM 628 C CA . PRO A 1 89 ? 9.090 6.050 -20.054 1.00 83.75 89 PRO A CA 1
ATOM 629 C C . PRO A 1 89 ? 8.933 4.783 -19.209 1.00 83.75 89 PRO A C 1
ATOM 631 O O . PRO A 1 89 ? 9.726 4.500 -18.315 1.00 83.75 89 PRO A O 1
ATOM 634 N N . GLY A 1 90 ? 7.897 3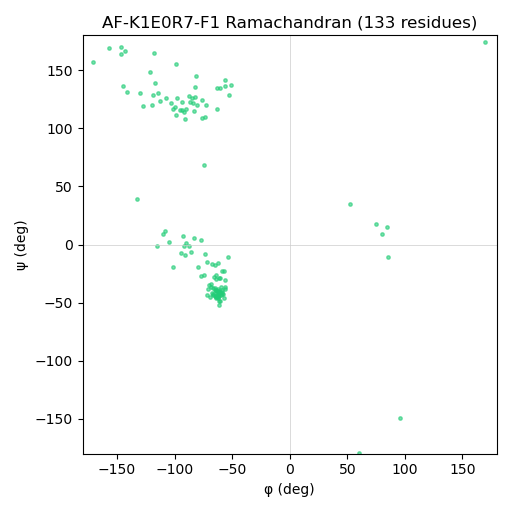.997 -19.503 1.00 85.81 90 GLY A N 1
ATOM 635 C CA . GLY A 1 90 ? 7.604 2.760 -18.774 1.00 85.81 90 GLY A CA 1
ATOM 636 C C . GLY A 1 90 ? 6.779 2.944 -17.496 1.00 85.81 90 GLY A C 1
ATOM 637 O O . GLY A 1 90 ? 6.236 1.955 -17.004 1.00 85.81 90 GLY A O 1
ATOM 638 N N . THR A 1 91 ? 6.569 4.171 -17.003 1.00 86.81 91 THR A N 1
ATOM 639 C CA . THR A 1 91 ? 5.751 4.408 -15.800 1.00 86.81 91 THR A CA 1
ATOM 640 C C . THR A 1 91 ? 4.321 3.901 -15.953 1.00 86.81 91 THR A C 1
ATOM 642 O O . THR A 1 91 ? 3.800 3.265 -15.042 1.00 86.81 91 THR A O 1
ATOM 645 N N . LEU A 1 92 ? 3.680 4.119 -17.105 1.00 84.81 92 LEU A N 1
ATOM 646 C CA . LEU A 1 92 ? 2.307 3.647 -17.332 1.00 84.81 92 LEU A CA 1
ATOM 647 C C . LEU A 1 92 ? 2.207 2.114 -17.269 1.00 84.81 92 LEU A C 1
ATOM 649 O O . LEU A 1 92 ? 1.266 1.577 -16.686 1.00 84.81 92 LEU A O 1
ATOM 653 N N . HIS A 1 93 ? 3.216 1.410 -17.793 1.00 89.81 93 HIS A N 1
ATOM 654 C CA . HIS A 1 93 ? 3.310 -0.046 -17.674 1.00 89.81 93 HIS A CA 1
ATOM 655 C C . HIS A 1 93 ? 3.544 -0.466 -16.220 1.00 89.81 93 HIS A C 1
ATOM 657 O O . HIS A 1 93 ? 2.894 -1.391 -15.740 1.00 89.81 93 HIS A O 1
ATOM 663 N N . ALA A 1 94 ? 4.414 0.237 -15.490 1.00 89.75 94 ALA A N 1
ATOM 664 C CA . ALA A 1 94 ? 4.641 -0.022 -14.071 1.00 89.75 94 ALA A CA 1
ATOM 665 C C . ALA A 1 94 ? 3.367 0.190 -13.234 1.00 89.75 94 ALA A C 1
ATOM 667 O O . ALA A 1 94 ? 3.079 -0.617 -12.356 1.00 89.75 94 ALA A O 1
ATOM 668 N N . VAL A 1 95 ? 2.568 1.223 -13.524 1.00 91.25 95 VAL A N 1
ATOM 669 C CA . VAL A 1 95 ? 1.269 1.462 -12.872 1.00 91.25 95 VAL A CA 1
ATOM 670 C C . VAL A 1 95 ? 0.296 0.318 -13.149 1.00 91.25 95 VAL A C 1
ATOM 672 O O . VAL A 1 95 ? -0.325 -0.171 -12.210 1.00 91.25 95 VAL A O 1
ATOM 675 N N . ALA A 1 96 ? 0.191 -0.143 -14.399 1.00 92.06 96 ALA A N 1
ATOM 676 C CA . ALA A 1 96 ? -0.668 -1.273 -14.758 1.00 92.06 96 ALA A CA 1
ATOM 677 C C . ALA A 1 96 ? -0.220 -2.590 -14.092 1.00 92.06 96 ALA A C 1
ATOM 679 O O . ALA A 1 96 ? -1.042 -3.358 -13.601 1.00 92.06 96 ALA A O 1
ATOM 680 N N . LEU A 1 97 ? 1.089 -2.842 -14.014 1.00 94.06 97 LEU A N 1
ATOM 681 C CA . LEU A 1 97 ? 1.621 -4.011 -13.311 1.00 94.06 97 LEU A CA 1
ATOM 682 C C . LEU A 1 97 ? 1.369 -3.922 -11.803 1.00 94.06 97 LEU A C 1
ATOM 684 O O . LEU A 1 97 ? 0.950 -4.899 -11.185 1.00 94.06 97 LEU A O 1
ATOM 688 N N . HIS A 1 98 ? 1.586 -2.753 -11.198 1.00 93.94 98 HIS A N 1
ATOM 689 C CA . HIS A 1 98 ? 1.302 -2.544 -9.783 1.00 93.94 98 HIS A CA 1
ATOM 690 C C . HIS A 1 98 ? -0.193 -2.661 -9.474 1.00 93.94 98 HIS A C 1
ATOM 692 O O . HIS A 1 98 ? -0.537 -3.230 -8.442 1.00 93.94 98 HIS A O 1
ATOM 698 N N . SER A 1 99 ? -1.087 -2.186 -10.345 1.00 93.81 99 SER A N 1
ATOM 699 C CA . SER A 1 99 ? -2.530 -2.332 -10.129 1.00 93.81 99 SER A CA 1
ATOM 700 C C . SER A 1 99 ? -2.964 -3.801 -10.147 1.00 93.81 99 SER A C 1
ATOM 702 O O . SER A 1 99 ? -3.736 -4.207 -9.278 1.00 93.81 99 SER A O 1
ATOM 704 N N . GLU A 1 100 ? -2.404 -4.624 -11.037 1.00 94.88 100 GLU A N 1
ATOM 705 C CA . GLU A 1 100 ? -2.680 -6.066 -11.061 1.00 94.88 100 GLU A CA 1
ATOM 706 C C . GLU A 1 100 ? -2.125 -6.779 -9.817 1.00 94.88 100 GLU A C 1
ATOM 708 O O . GLU A 1 100 ? -2.798 -7.589 -9.183 1.00 94.88 100 GLU A O 1
ATOM 713 N N . VAL A 1 101 ? -0.917 -6.409 -9.392 1.00 94.75 101 VAL A N 1
ATOM 714 C CA . VAL A 1 101 ? -0.283 -6.898 -8.157 1.00 94.75 101 VAL A CA 1
ATOM 715 C C . VAL A 1 101 ? -1.125 -6.588 -6.915 1.00 94.75 101 VAL A C 1
ATOM 717 O O . VAL A 1 101 ? -1.208 -7.428 -6.013 1.00 94.75 101 VAL A O 1
ATOM 720 N N . LEU A 1 102 ? -1.719 -5.393 -6.855 1.00 95.56 102 LEU A N 1
ATOM 721 C CA . LEU A 1 102 ? -2.616 -4.963 -5.780 1.00 95.56 102 LEU A CA 1
ATOM 722 C C . LEU A 1 102 ? -3.938 -5.731 -5.824 1.00 95.56 102 LEU A C 1
ATOM 724 O O . LEU A 1 102 ? -4.378 -6.245 -4.796 1.00 95.56 102 LEU A O 1
ATOM 728 N N . ARG A 1 103 ? -4.522 -5.886 -7.019 1.00 94.31 103 ARG A N 1
ATOM 729 C CA . ARG A 1 103 ? -5.742 -6.671 -7.244 1.00 94.31 103 ARG A CA 1
ATOM 730 C C . ARG A 1 103 ? -5.575 -8.115 -6.776 1.00 94.31 103 ARG A C 1
ATOM 732 O O . ARG A 1 103 ? -6.432 -8.613 -6.054 1.00 94.31 103 ARG A O 1
ATOM 739 N N . HIS A 1 104 ? -4.463 -8.759 -7.126 1.00 93.94 104 HIS A N 1
ATOM 740 C CA . HIS A 1 104 ? -4.172 -10.136 -6.720 1.00 93.94 104 HIS A CA 1
ATOM 741 C C . HIS A 1 104 ? -4.009 -10.301 -5.199 1.00 93.94 104 HIS A C 1
ATOM 743 O O . HIS A 1 104 ? -4.257 -11.375 -4.664 1.00 93.94 104 HIS A O 1
ATOM 749 N N . ARG A 1 105 ? -3.612 -9.235 -4.496 1.00 92.75 105 ARG A N 1
ATOM 75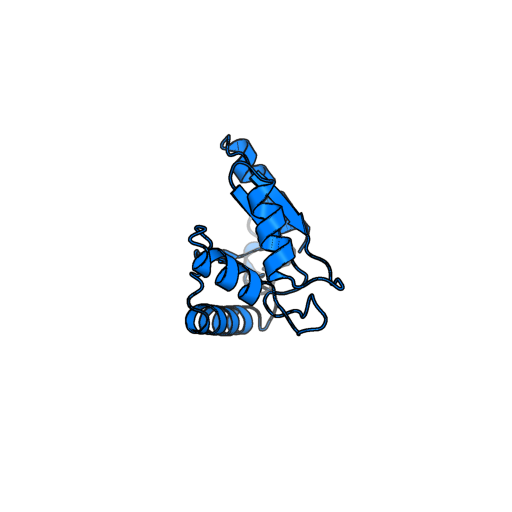0 C CA . ARG A 1 105 ? -3.475 -9.202 -3.029 1.00 92.75 105 ARG A CA 1
ATOM 751 C C . ARG A 1 105 ? -4.726 -8.704 -2.311 1.00 92.75 105 ARG A C 1
ATOM 753 O O . ARG A 1 105 ? -4.672 -8.450 -1.112 1.00 92.75 105 ARG A O 1
ATOM 760 N N . GLU A 1 106 ? -5.823 -8.507 -3.041 1.00 92.62 106 GLU A N 1
ATOM 761 C CA . GLU A 1 106 ? -7.049 -7.911 -2.512 1.00 92.62 106 GLU A CA 1
ATOM 762 C C . GLU A 1 106 ? -6.774 -6.574 -1.802 1.00 92.62 106 GLU A C 1
ATOM 764 O O . GLU A 1 106 ? -7.410 -6.241 -0.805 1.00 92.62 106 GLU A O 1
ATOM 769 N N . LEU A 1 107 ? -5.814 -5.783 -2.288 1.00 94.75 107 LEU A N 1
ATOM 770 C CA . LEU A 1 107 ? -5.492 -4.467 -1.743 1.00 94.75 107 LEU A CA 1
ATOM 771 C C . LEU A 1 107 ? -6.082 -3.396 -2.675 1.00 94.75 107 LEU A C 1
ATOM 773 O O . LEU A 1 107 ? -5.780 -3.398 -3.869 1.00 94.75 107 LEU A O 1
ATOM 777 N N . PRO A 1 108 ? -6.954 -2.496 -2.187 1.00 94.50 108 PRO A N 1
ATOM 778 C CA . PRO A 1 108 ? -7.692 -1.599 -3.053 1.00 94.50 108 PRO A CA 1
ATOM 779 C C . PRO A 1 108 ? -6.768 -0.477 -3.524 1.00 94.50 108 PRO A C 1
ATOM 781 O O . PRO A 1 108 ? -6.175 0.243 -2.716 1.00 94.50 108 PRO A O 1
ATOM 784 N N . LEU A 1 109 ? -6.667 -0.324 -4.842 1.00 95.19 109 LEU A N 1
ATOM 785 C CA . LEU A 1 109 ? -6.094 0.864 -5.458 1.00 95.19 109 LEU A CA 1
ATOM 786 C C . LEU A 1 109 ? -7.130 1.990 -5.364 1.00 95.19 109 LEU A C 1
ATOM 788 O O . LEU A 1 109 ? -8.157 1.942 -6.034 1.00 95.19 109 LEU A O 1
ATOM 792 N N . LEU A 1 110 ? -6.866 2.981 -4.514 1.00 92.94 110 LEU A N 1
ATOM 793 C CA . LEU A 1 110 ? -7.754 4.128 -4.297 1.00 92.94 110 LEU A CA 1
ATOM 794 C C . LEU A 1 110 ? -7.650 5.153 -5.431 1.00 92.94 110 LEU A C 1
ATOM 796 O O . LEU A 1 110 ? -8.598 5.885 -5.695 1.00 92.94 110 LEU A O 1
ATOM 800 N N . GLY A 1 111 ? -6.500 5.202 -6.101 1.00 89.31 111 GLY A N 1
ATOM 801 C CA . GLY A 1 111 ? -6.260 6.080 -7.236 1.00 89.31 111 GLY A CA 1
ATOM 802 C C . GLY A 1 111 ? -4.793 6.118 -7.650 1.00 89.31 111 GLY A C 1
ATOM 803 O O . GLY A 1 111 ? -3.919 5.559 -6.980 1.00 89.31 111 GLY A O 1
ATOM 804 N N . THR A 1 112 ? -4.532 6.813 -8.755 1.00 86.94 112 THR A N 1
ATOM 805 C CA . THR A 1 112 ? -3.185 7.081 -9.269 1.00 86.94 112 THR A CA 1
ATOM 806 C C . THR A 1 112 ? -2.959 8.588 -9.290 1.00 86.94 112 THR A C 1
ATOM 808 O O . THR A 1 112 ? -3.772 9.327 -9.839 1.00 86.94 112 THR A O 1
ATOM 811 N N . LEU A 1 113 ? -1.854 9.043 -8.706 1.00 83.81 113 LEU A N 1
ATOM 812 C CA . LEU A 1 113 ? -1.402 10.428 -8.757 1.00 83.81 113 LEU A CA 1
ATOM 813 C C . LEU A 1 113 ? -0.387 10.579 -9.887 1.00 83.81 113 LEU A C 1
ATOM 815 O O . LEU A 1 113 ? 0.694 9.993 -9.827 1.00 83.81 113 LEU A O 1
ATOM 819 N N . ALA A 1 114 ? -0.733 11.374 -10.899 1.00 76.56 114 ALA A N 1
ATOM 820 C CA . ALA A 1 114 ? 0.193 11.779 -11.947 1.00 76.56 114 ALA A CA 1
ATOM 821 C C . ALA A 1 114 ? 1.014 12.984 -11.464 1.00 76.56 114 ALA A C 1
ATOM 823 O O . ALA A 1 114 ? 0.469 14.058 -11.216 1.00 76.56 114 ALA A O 1
ATOM 824 N N . LEU A 1 115 ? 2.322 12.799 -11.311 1.00 72.31 115 LEU A N 1
ATOM 825 C CA . LEU A 1 115 ? 3.255 13.842 -10.900 1.00 72.31 115 LEU A CA 1
ATOM 826 C C . LEU A 1 115 ? 3.944 14.398 -12.140 1.00 72.31 115 LEU A C 1
ATOM 828 O O . LEU A 1 115 ? 4.738 13.698 -12.752 1.00 72.31 115 LEU A O 1
ATOM 832 N N . SER A 1 116 ? 3.667 15.648 -12.502 1.00 61.09 116 SER A N 1
ATOM 833 C CA . SER A 1 116 ? 4.441 16.342 -13.532 1.00 61.09 116 SER A CA 1
ATOM 834 C C . SER A 1 116 ? 5.455 17.254 -12.855 1.00 61.09 116 SER A C 1
ATOM 836 O O . SER A 1 116 ? 5.070 18.186 -12.147 1.00 61.09 116 SER A O 1
ATOM 838 N N . ALA A 1 117 ? 6.746 17.018 -13.079 1.00 54.56 117 ALA A N 1
ATOM 839 C CA . ALA A 1 117 ? 7.810 17.921 -12.649 1.00 54.56 117 ALA A CA 1
ATOM 840 C C . ALA A 1 117 ? 7.852 19.175 -13.551 1.00 54.56 117 ALA A C 1
ATOM 842 O O . ALA A 1 117 ? 8.775 19.361 -14.334 1.00 54.56 117 ALA A O 1
ATOM 843 N N . GLY A 1 118 ? 6.827 20.031 -13.470 1.00 48.47 118 GLY A N 1
ATOM 844 C CA . GLY A 1 118 ? 6.771 21.321 -14.171 1.00 48.47 118 GLY A CA 1
ATOM 845 C C . GLY A 1 118 ? 6.838 21.255 -15.713 1.00 48.47 118 GLY A C 1
ATOM 846 O O . GLY A 1 118 ? 6.912 20.175 -16.300 1.00 48.47 118 GLY A O 1
ATOM 847 N N . PRO A 1 119 ? 6.804 22.416 -16.396 1.00 47.47 119 PRO A N 1
ATOM 848 C CA . PRO A 1 119 ? 6.749 22.506 -17.864 1.00 47.47 119 PRO A CA 1
ATOM 849 C C . PRO A 1 119 ? 7.972 21.905 -18.582 1.00 47.47 119 PRO A C 1
ATOM 851 O O . PRO A 1 119 ? 7.891 21.578 -19.760 1.00 47.47 119 PRO A O 1
ATOM 854 N N . GLN A 1 120 ? 9.073 21.669 -17.862 1.00 52.62 120 GLN A N 1
ATOM 855 C CA . GLN A 1 120 ? 10.303 21.069 -18.393 1.00 52.62 120 GLN A CA 1
ATOM 856 C C . GLN A 1 120 ? 10.108 19.599 -18.829 1.00 52.62 120 GLN A C 1
ATOM 858 O O . GLN A 1 120 ? 10.817 19.115 -19.706 1.00 52.62 120 GLN A O 1
ATOM 863 N N . GLY A 1 121 ? 9.157 18.877 -18.216 1.00 46.69 121 GLY A N 1
ATOM 864 C CA . GLY A 1 121 ? 8.871 17.463 -18.512 1.00 46.69 121 GLY A CA 1
ATOM 865 C C . GLY A 1 121 ? 7.897 17.233 -19.675 1.00 46.69 121 GLY A C 1
ATOM 866 O O . GLY A 1 121 ? 7.685 16.092 -20.084 1.00 46.69 121 GLY A O 1
ATOM 867 N N . LEU A 1 122 ? 7.306 18.309 -20.208 1.00 45.94 122 LEU A N 1
ATOM 868 C CA . LEU A 1 122 ? 6.311 18.287 -21.287 1.00 45.94 122 LEU A CA 1
ATOM 869 C C . LEU A 1 122 ? 6.853 18.855 -22.607 1.00 45.94 122 LEU A C 1
ATOM 871 O O . LEU A 1 122 ? 6.083 19.029 -23.547 1.00 45.94 122 LEU A O 1
ATOM 875 N N . SER A 1 123 ? 8.159 19.117 -22.710 1.00 50.84 123 SER A N 1
ATOM 876 C CA . SER A 1 123 ? 8.779 19.691 -23.917 1.00 50.84 123 SER A CA 1
ATOM 877 C C . SER A 1 123 ? 8.585 18.842 -25.179 1.00 50.84 123 SER A C 1
ATOM 879 O O . SER A 1 123 ? 8.609 19.370 -26.279 1.00 50.84 123 SER A O 1
ATOM 881 N N . TRP A 1 124 ? 8.339 17.539 -25.033 1.00 52.97 124 TRP A N 1
ATOM 882 C CA . TRP A 1 124 ? 8.021 16.624 -26.137 1.00 52.97 124 TRP A CA 1
ATOM 883 C C . TRP A 1 124 ? 6.512 16.500 -26.427 1.00 52.97 124 TRP A C 1
ATOM 885 O O . TRP A 1 124 ? 6.122 15.870 -27.407 1.00 52.97 124 TRP A O 1
ATOM 895 N N . LEU A 1 125 ? 5.665 17.057 -25.555 1.00 48.81 125 LEU A N 1
ATOM 896 C CA . LEU A 1 125 ? 4.198 17.041 -25.629 1.00 48.81 125 LEU A CA 1
ATOM 897 C C . LEU A 1 125 ? 3.626 18.365 -26.154 1.00 48.81 125 LEU A C 1
ATOM 899 O O . LEU A 1 125 ? 2.487 18.396 -26.617 1.00 48.81 125 LEU A O 1
ATOM 903 N N . LEU A 1 126 ? 4.404 19.445 -26.092 1.00 49.56 126 LEU A N 1
ATOM 904 C CA . LEU A 1 126 ? 4.067 20.728 -26.694 1.00 49.56 126 LEU A CA 1
ATOM 905 C C . LEU A 1 126 ? 4.698 20.779 -28.096 1.00 49.56 126 LEU A C 1
ATOM 907 O O . LEU A 1 126 ? 5.911 20.611 -28.207 1.00 49.56 126 LEU A O 1
ATOM 911 N N . PRO A 1 127 ? 3.919 20.990 -29.172 1.00 45.66 127 PRO A N 1
ATOM 912 C CA . PRO A 1 127 ? 4.500 21.371 -30.453 1.00 45.66 127 PRO A CA 1
ATOM 913 C C . PRO A 1 127 ? 5.327 22.651 -30.259 1.00 45.66 127 PRO A C 1
ATOM 915 O O . PRO A 1 127 ? 4.890 23.547 -29.534 1.00 45.66 127 PRO A O 1
ATOM 918 N N . GLU A 1 128 ? 6.481 22.765 -30.926 1.00 53.69 128 GLU A N 1
ATOM 919 C CA . GLU A 1 128 ? 7.376 23.944 -30.875 1.00 53.69 128 GLU A CA 1
ATOM 920 C C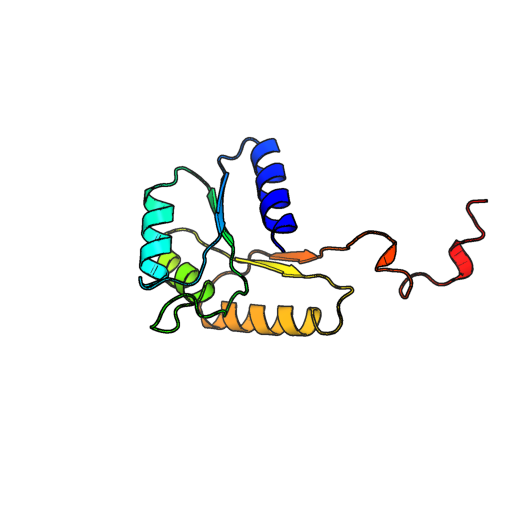 . GLU A 1 128 ? 6.671 25.282 -31.212 1.00 53.69 128 GLU A C 1
ATOM 922 O O . GLU A 1 128 ? 7.206 26.361 -30.975 1.00 53.69 128 GLU A O 1
ATOM 927 N N . GLU A 1 129 ? 5.438 25.240 -31.722 1.00 48.75 129 GLU A N 1
ATOM 928 C CA . GLU A 1 129 ? 4.664 26.398 -32.176 1.00 48.75 129 GLU A CA 1
ATOM 929 C C . GLU A 1 129 ? 4.097 27.292 -31.054 1.00 48.75 129 GLU A C 1
ATOM 931 O O . GLU A 1 129 ? 3.581 28.371 -31.344 1.00 48.75 129 GLU A O 1
ATOM 936 N N . TRP A 1 130 ? 4.186 26.910 -29.773 1.00 48.50 130 TRP A N 1
ATOM 937 C CA . TRP A 1 130 ? 3.662 27.742 -28.673 1.00 48.50 130 TRP A CA 1
ATOM 938 C C . TRP A 1 130 ? 4.668 28.679 -27.998 1.00 48.50 130 TRP A C 1
ATOM 940 O O . TRP A 1 130 ? 4.240 29.557 -27.248 1.00 48.50 130 TRP A O 1
ATOM 950 N N . GLU A 1 131 ? 5.965 28.607 -28.311 1.00 48.09 131 GLU A N 1
ATOM 951 C CA . GLU A 1 131 ? 6.936 29.589 -27.790 1.00 48.09 131 GLU A CA 1
ATOM 952 C C . GLU A 1 131 ? 6.796 30.982 -28.430 1.00 48.09 131 GLU A C 1
ATOM 954 O O . GLU A 1 131 ? 7.278 31.968 -27.876 1.00 48.09 131 GLU A O 1
ATOM 959 N N . THR A 1 132 ? 6.086 31.116 -29.555 1.00 49.78 132 THR A N 1
ATOM 960 C CA . THR A 1 132 ? 5.962 32.401 -30.269 1.00 49.78 132 THR A CA 1
ATOM 961 C C . THR A 1 132 ? 4.751 33.248 -29.871 1.00 49.78 132 THR A C 1
ATOM 963 O O . THR A 1 132 ? 4.600 34.349 -30.394 1.00 49.78 132 THR A O 1
ATOM 966 N N . MET A 1 133 ? 3.886 32.787 -28.959 1.00 41.00 133 MET A N 1
ATOM 967 C CA . MET A 1 133 ? 2.612 33.470 -28.670 1.00 41.00 133 MET A CA 1
ATOM 968 C C . MET A 1 133 ? 2.574 34.254 -27.348 1.00 41.00 133 MET A C 1
ATOM 970 O O . MET A 1 133 ? 1.547 34.848 -27.023 1.00 41.00 133 MET A O 1
ATOM 974 N N . THR A 1 134 ? 3.681 34.301 -26.601 1.00 47.81 134 THR A N 1
ATOM 975 C CA . THR A 1 134 ? 3.809 35.098 -25.363 1.00 47.81 134 THR A CA 1
ATOM 976 C C . THR A 1 134 ? 5.096 35.929 -25.308 1.00 47.81 134 THR A C 1
ATOM 978 O O . THR A 1 134 ? 5.713 36.030 -24.247 1.00 47.81 134 THR A O 1
ATOM 981 N N . ALA A 1 135 ? 5.502 36.514 -26.439 1.00 41.66 135 ALA A N 1
ATOM 982 C CA . ALA A 1 135 ? 6.485 37.602 -26.482 1.00 41.66 135 ALA A CA 1
ATOM 983 C C . ALA A 1 135 ? 5.785 38.945 -26.724 1.00 41.66 135 ALA A C 1
ATOM 985 O O . ALA A 1 135 ? 4.868 38.978 -27.578 1.00 41.66 135 ALA A O 1
#

Radius of gyration: 17.77 Å; Cα contacts (8 Å, |Δi|>4): 173; chains: 1; bounding box: 25×50×50 Å

Foldseek 3Di:
DVVVQVVVQVVCVVVVFQEDEDEQAADADAPLVVLVVVVVVDDGHYHYDYPDQQCQRHPVSDGVLNNQLSCVVVVHDGADEAEFAPLDPCRVVVVVVVCVVNVVSVHHHPYYHHDYPPPVSCPVVDDPVPVPPPD

Nearest PDB structures (foldseek):
  1t5i-assembly1_A  TM=4.729E-01  e=2.821E+00  Homo sapiens
  4obb-assembly2_B  TM=3.434E-01  e=1.900E+00  Trichormus variabilis ATCC 29413
  4oat-assembly1_A  TM=3.436E-01  e=9.228E+00  Trichormus variabilis ATCC 29413